Protein AF-X1PAV3-F1 (afdb_monomer_lite)

pLDDT: mean 89.76, std 9.48, range [51.94, 97.5]

Radius of gyration: 17.13 Å; chains: 1; bounding box: 39×38×46 Å

Structure (mmCIF, N/CA/C/O backbone):
data_AF-X1PAV3-F1
#
_entry.id   AF-X1PAV3-F1
#
loop_
_atom_site.group_PDB
_atom_site.id
_atom_site.type_symbol
_atom_site.label_atom_id
_atom_site.label_alt_id
_atom_site.l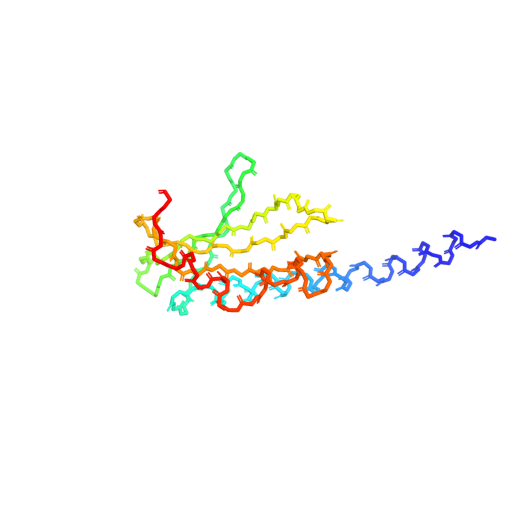abel_comp_id
_atom_site.label_asym_id
_atom_site.label_entity_id
_atom_site.label_seq_id
_atom_site.pdbx_PDB_ins_code
_atom_site.Cartn_x
_atom_site.Cartn_y
_atom_site.Cartn_z
_atom_site.occupancy
_atom_site.B_iso_or_equiv
_atom_site.auth_seq_id
_atom_site.auth_comp_id
_atom_site.auth_asym_id
_atom_site.auth_atom_id
_atom_site.pdbx_PDB_model_num
ATOM 1 N N . ASN A 1 1 ? 21.881 19.653 -29.473 1.00 51.94 1 ASN A N 1
ATOM 2 C CA . ASN A 1 1 ? 21.171 19.944 -28.206 1.00 51.94 1 ASN A CA 1
ATOM 3 C C . ASN A 1 1 ? 20.071 18.918 -27.928 1.00 51.94 1 ASN A C 1
ATOM 5 O O . ASN A 1 1 ? 18.903 19.251 -28.045 1.00 51.94 1 ASN A O 1
ATOM 9 N N . ASN A 1 2 ? 20.418 17.686 -27.531 1.00 53.12 2 ASN A N 1
ATOM 10 C CA . ASN A 1 2 ? 19.420 16.686 -27.093 1.00 53.12 2 ASN A CA 1
ATOM 11 C C . ASN A 1 2 ? 18.927 16.926 -25.653 1.00 53.12 2 ASN A C 1
ATOM 13 O O . ASN A 1 2 ? 17.828 16.513 -25.303 1.00 53.12 2 ASN A O 1
ATOM 17 N N . PHE A 1 3 ? 19.700 17.660 -24.844 1.00 62.50 3 PHE A N 1
ATOM 18 C CA . PHE A 1 3 ? 19.340 18.015 -23.466 1.00 62.50 3 PHE A CA 1
ATOM 19 C C . PHE A 1 3 ? 18.089 18.901 -23.367 1.00 62.50 3 PHE A C 1
ATOM 21 O O . PHE A 1 3 ? 17.306 18.740 -22.441 1.00 62.50 3 PHE A O 1
ATOM 28 N N . SER A 1 4 ? 17.862 19.800 -24.332 1.00 71.81 4 SER A N 1
ATOM 29 C CA . SER A 1 4 ? 16.722 20.730 -24.294 1.00 71.81 4 SER A CA 1
ATOM 30 C C . SER A 1 4 ? 15.391 20.059 -24.637 1.00 71.81 4 SER A C 1
ATOM 32 O O . SER A 1 4 ? 14.366 20.454 -24.094 1.00 71.81 4 SER A O 1
ATOM 34 N N . LEU A 1 5 ? 15.400 19.047 -25.511 1.00 66.38 5 LEU A N 1
ATOM 35 C CA . LEU A 1 5 ? 14.202 18.271 -25.834 1.00 66.38 5 LEU A CA 1
ATOM 36 C C . LEU A 1 5 ? 13.856 17.307 -24.694 1.00 66.38 5 LEU A C 1
ATOM 38 O O . LEU A 1 5 ? 12.693 17.174 -24.335 1.00 66.38 5 LEU A O 1
ATOM 42 N N . LEU A 1 6 ? 14.875 16.684 -24.095 1.00 66.62 6 LEU A N 1
ATOM 43 C CA . LEU A 1 6 ? 14.695 15.793 -22.956 1.00 66.62 6 LEU A CA 1
ATOM 44 C C . LEU A 1 6 ? 14.154 16.550 -21.731 1.00 66.62 6 LEU A C 1
ATOM 46 O O . LEU A 1 6 ? 13.200 16.088 -21.119 1.00 66.62 6 LEU A O 1
ATOM 50 N N . ALA A 1 7 ? 14.685 17.740 -21.431 1.00 68.75 7 ALA A N 1
ATOM 51 C CA . ALA A 1 7 ? 14.180 18.592 -20.351 1.00 68.75 7 ALA A CA 1
ATOM 52 C C . ALA A 1 7 ? 12.717 19.025 -20.567 1.00 68.75 7 ALA A C 1
ATOM 54 O O . ALA A 1 7 ? 11.929 18.970 -19.633 1.00 68.75 7 ALA A O 1
ATOM 55 N N . LEU A 1 8 ? 12.331 19.383 -21.799 1.00 69.19 8 LEU A N 1
ATOM 56 C CA . LEU A 1 8 ? 10.951 19.767 -22.126 1.00 69.19 8 LEU A CA 1
ATOM 57 C C . LEU A 1 8 ? 9.970 18.587 -21.994 1.00 69.19 8 LEU A C 1
ATOM 59 O O . LEU A 1 8 ? 8.848 18.756 -21.523 1.00 69.19 8 LEU A O 1
ATOM 63 N N . ILE A 1 9 ? 10.393 17.387 -22.410 1.00 69.62 9 ILE A N 1
ATOM 64 C CA . ILE A 1 9 ? 9.606 16.159 -22.228 1.00 69.62 9 ILE A CA 1
ATOM 65 C C . ILE A 1 9 ? 9.446 15.856 -20.738 1.00 69.6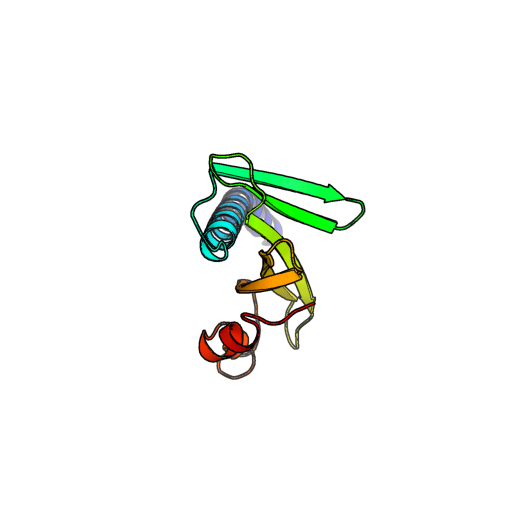2 9 ILE A C 1
ATOM 67 O O . ILE A 1 9 ? 8.339 15.525 -20.318 1.00 69.62 9 ILE A O 1
ATOM 71 N N . PHE A 1 10 ? 10.516 15.990 -19.949 1.00 64.56 10 PHE A N 1
ATOM 72 C CA . PHE A 1 10 ? 10.456 15.797 -18.503 1.00 64.56 10 PHE A CA 1
ATOM 73 C C . PHE A 1 10 ? 9.472 16.766 -17.840 1.00 64.56 10 PHE A C 1
ATOM 75 O O . PHE A 1 10 ? 8.592 16.295 -17.132 1.00 64.56 10 PHE A O 1
ATOM 82 N N . ASP A 1 11 ? 9.526 18.062 -18.150 1.00 72.75 11 ASP A N 1
ATOM 83 C CA . ASP A 1 11 ? 8.675 19.093 -17.527 1.00 72.75 11 ASP A CA 1
ATOM 84 C C . ASP A 1 11 ? 7.167 18.881 -17.804 1.00 72.75 11 ASP A C 1
ATOM 86 O O . ASP A 1 11 ? 6.308 19.132 -16.962 1.00 72.75 11 ASP A O 1
ATOM 90 N N . ILE A 1 12 ? 6.818 18.336 -18.979 1.00 73.00 12 ILE A N 1
ATOM 91 C CA . ILE A 1 12 ? 5.425 17.995 -19.329 1.00 73.00 12 ILE A CA 1
ATOM 92 C C . ILE A 1 12 ? 4.998 16.640 -18.737 1.00 73.00 12 ILE A C 1
ATOM 94 O O . ILE A 1 12 ? 3.834 16.458 -18.363 1.00 73.00 12 ILE A O 1
ATOM 98 N N . ALA A 1 13 ? 5.902 15.657 -18.699 1.00 69.56 13 ALA A N 1
ATOM 99 C CA . ALA A 1 13 ? 5.590 14.294 -18.271 1.00 69.56 13 ALA A CA 1
ATOM 100 C C . ALA A 1 13 ? 5.571 14.138 -16.744 1.00 69.56 13 ALA A C 1
ATOM 102 O O . ALA A 1 13 ? 4.749 13.385 -16.220 1.00 69.56 13 ALA A O 1
ATOM 103 N N . GLU A 1 14 ? 6.434 14.861 -16.034 1.00 77.81 14 GLU A N 1
ATOM 104 C CA . GLU A 1 14 ? 6.589 14.820 -14.580 1.00 77.81 14 GLU A CA 1
ATOM 105 C C . GLU A 1 14 ? 5.265 14.979 -13.811 1.00 77.81 14 GLU A C 1
ATOM 107 O O . GLU A 1 14 ? 4.943 14.075 -13.033 1.00 77.81 14 GLU A O 1
ATOM 112 N N . PRO A 1 15 ? 4.425 16.008 -14.050 1.00 75.12 15 PRO A N 1
ATOM 113 C CA . PRO A 1 15 ? 3.177 16.162 -13.301 1.00 75.12 15 PRO A CA 1
ATOM 114 C C . PRO A 1 15 ? 2.213 14.990 -13.516 1.00 75.12 15 PRO A C 1
ATOM 116 O O . PRO A 1 15 ? 1.501 14.593 -12.595 1.00 75.12 15 PRO A O 1
ATOM 119 N N . ARG A 1 16 ? 2.213 14.381 -14.710 1.00 75.56 16 ARG A N 1
ATOM 120 C CA . ARG A 1 16 ? 1.394 13.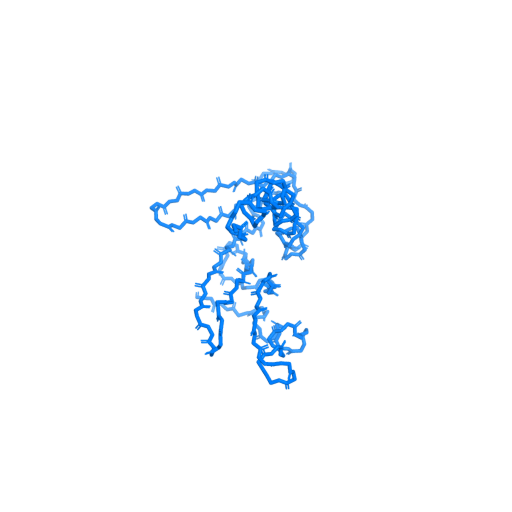192 -14.985 1.00 75.56 16 ARG A CA 1
ATOM 121 C C . ARG A 1 16 ? 1.923 11.959 -14.264 1.00 75.56 16 ARG A C 1
ATOM 123 O O . ARG A 1 16 ? 1.126 11.210 -13.713 1.00 75.56 16 ARG A O 1
ATOM 130 N N . ILE A 1 17 ? 3.238 11.752 -14.254 1.00 80.12 17 ILE A N 1
ATOM 131 C CA . ILE A 1 17 ? 3.874 10.617 -13.571 1.00 80.12 17 ILE A CA 1
ATOM 132 C C . ILE A 1 17 ? 3.635 10.702 -12.060 1.00 80.12 17 ILE A C 1
ATOM 134 O O . ILE A 1 17 ? 3.293 9.699 -11.436 1.00 80.12 17 ILE A O 1
ATOM 138 N N . ILE A 1 18 ? 3.769 11.895 -11.478 1.00 83.75 18 ILE A N 1
ATOM 139 C CA . ILE A 1 18 ? 3.522 12.130 -10.050 1.00 83.75 18 ILE A CA 1
ATOM 140 C C . ILE A 1 18 ? 2.066 11.825 -9.699 1.00 83.75 18 ILE A C 1
ATOM 142 O O . ILE A 1 18 ? 1.806 11.105 -8.736 1.00 83.75 18 ILE A O 1
ATOM 146 N N . GLU A 1 19 ? 1.119 12.318 -10.496 1.00 86.88 19 GLU A N 1
ATOM 147 C CA . GLU A 1 19 ? -0.299 12.080 -10.238 1.00 86.88 19 GLU A CA 1
ATOM 148 C C . GLU A 1 19 ? -0.677 10.601 -10.389 1.00 86.88 19 GLU A C 1
ATOM 150 O O . GLU A 1 19 ? -1.409 10.067 -9.559 1.00 86.88 19 GLU A O 1
ATOM 155 N N . GLN A 1 20 ? -0.145 9.902 -11.398 1.00 85.12 20 GLN A N 1
ATOM 156 C CA . GLN A 1 20 ? -0.361 8.457 -11.529 1.00 85.12 20 GLN A CA 1
ATOM 157 C C . GLN A 1 20 ? 0.170 7.695 -10.312 1.00 85.12 20 GLN A C 1
ATOM 159 O O . GLN A 1 20 ? -0.552 6.875 -9.752 1.00 85.12 20 GLN A O 1
ATOM 164 N N . ARG A 1 21 ? 1.380 8.023 -9.843 1.00 86.38 21 ARG A N 1
ATOM 165 C CA . ARG A 1 21 ? 1.955 7.416 -8.634 1.00 86.38 21 ARG A CA 1
ATOM 166 C C . ARG A 1 21 ? 1.105 7.673 -7.393 1.00 86.38 21 ARG A C 1
ATOM 168 O O . ARG A 1 21 ? 0.923 6.765 -6.590 1.00 86.38 21 ARG A O 1
ATOM 175 N N . ARG A 1 22 ? 0.562 8.886 -7.243 1.00 87.50 22 ARG A N 1
ATOM 176 C CA . ARG A 1 22 ? -0.351 9.230 -6.142 1.00 87.50 22 ARG A CA 1
ATOM 177 C C . ARG A 1 22 ? -1.615 8.369 -6.184 1.00 87.50 22 ARG A C 1
ATOM 179 O O . ARG A 1 22 ? -2.013 7.816 -5.166 1.00 87.50 22 ARG A O 1
ATOM 186 N N . LEU A 1 23 ? -2.220 8.226 -7.362 1.00 90.69 23 LEU A N 1
ATOM 187 C CA . LEU A 1 23 ? -3.425 7.417 -7.552 1.00 90.69 23 LEU A CA 1
ATOM 188 C C . LEU A 1 23 ? -3.171 5.925 -7.300 1.00 90.69 23 LEU A C 1
ATOM 190 O O . LEU A 1 23 ? -4.014 5.254 -6.709 1.00 90.69 23 LEU A O 1
ATOM 194 N N . GLU A 1 24 ? -2.031 5.395 -7.745 1.00 91.00 24 GLU A N 1
ATOM 195 C CA . GLU A 1 24 ? -1.628 4.011 -7.470 1.00 91.00 24 GLU A CA 1
ATOM 196 C C . GLU A 1 24 ? -1.402 3.771 -5.978 1.00 91.00 24 GLU A C 1
ATOM 198 O O . GLU A 1 24 ? -1.862 2.761 -5.447 1.00 91.00 24 GLU A O 1
ATOM 203 N N . GLU A 1 25 ? -0.754 4.714 -5.293 1.00 91.12 25 GLU A N 1
ATOM 204 C CA . GLU A 1 25 ? -0.545 4.660 -3.849 1.00 91.12 25 GLU A CA 1
ATOM 205 C C . GLU A 1 25 ? -1.877 4.646 -3.087 1.00 91.12 25 GLU A C 1
ATOM 207 O O . GLU A 1 25 ? -2.104 3.766 -2.260 1.00 91.12 25 GLU A O 1
ATOM 212 N N . GLU A 1 26 ? -2.797 5.557 -3.411 1.00 91.50 26 GLU A N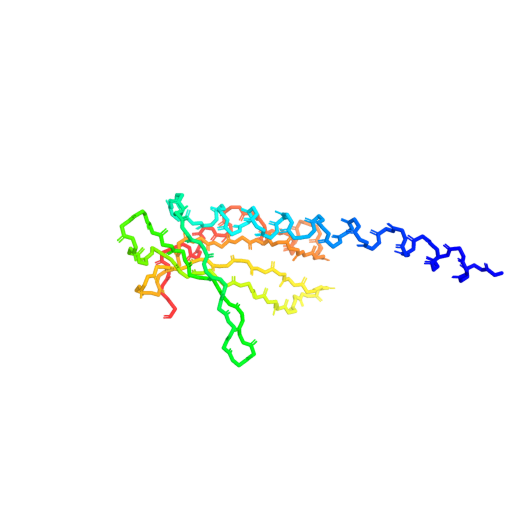 1
ATOM 213 C CA . GLU A 1 26 ? -4.120 5.618 -2.778 1.00 91.50 26 GLU A CA 1
ATOM 214 C C . GLU A 1 26 ? -4.939 4.348 -3.007 1.00 91.50 26 GLU A C 1
ATOM 216 O O . GLU A 1 26 ? -5.554 3.830 -2.072 1.00 91.50 26 GLU A O 1
ATOM 221 N N . ARG A 1 27 ? -4.913 3.804 -4.229 1.00 92.62 27 ARG A N 1
ATOM 222 C CA . ARG A 1 27 ? -5.568 2.526 -4.539 1.00 92.62 27 ARG A CA 1
ATOM 223 C C . ARG A 1 27 ? -4.955 1.381 -3.747 1.00 92.62 27 ARG A C 1
ATOM 225 O O . ARG A 1 27 ? -5.686 0.594 -3.159 1.00 92.62 27 ARG A O 1
ATOM 232 N N . ALA A 1 28 ? -3.628 1.300 -3.693 1.00 93.62 28 ALA A N 1
ATOM 233 C CA . ALA A 1 28 ? -2.953 0.245 -2.954 1.00 93.62 28 ALA A CA 1
ATOM 234 C C . ALA A 1 28 ? -3.262 0.306 -1.457 1.00 93.62 28 ALA A C 1
ATOM 236 O O . ALA A 1 28 ? -3.516 -0.739 -0.870 1.00 93.62 28 ALA A O 1
ATOM 237 N N . ILE A 1 29 ? -3.302 1.505 -0.860 1.00 94.12 29 ILE A N 1
ATOM 238 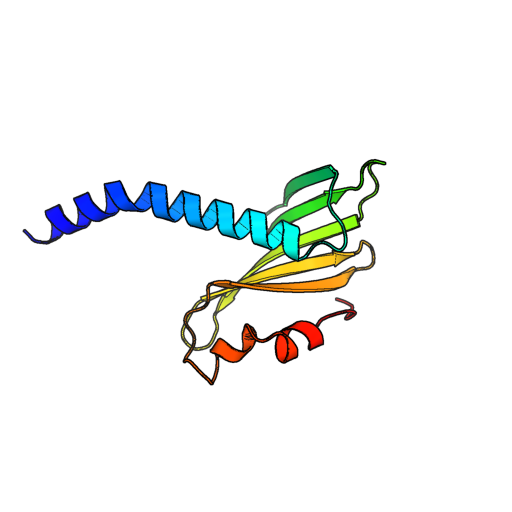C CA . ILE A 1 29 ? -3.727 1.684 0.534 1.00 94.12 29 ILE A CA 1
ATOM 239 C C . ILE A 1 29 ? -5.145 1.137 0.726 1.00 94.12 29 ILE A C 1
ATOM 241 O O . ILE A 1 29 ? -5.381 0.418 1.687 1.00 94.12 29 ILE A O 1
ATOM 245 N N . GLN A 1 30 ? -6.084 1.434 -0.175 1.00 92.94 30 GLN A N 1
ATOM 246 C CA . GLN A 1 30 ? -7.455 0.926 -0.059 1.00 92.94 30 GLN A CA 1
ATOM 247 C C . GLN A 1 30 ? -7.545 -0.598 -0.207 1.00 92.94 30 GLN A C 1
ATOM 249 O O . GLN A 1 30 ? -8.320 -1.229 0.505 1.00 92.94 30 GLN A O 1
ATOM 254 N N . GLU A 1 31 ? -6.753 -1.193 -1.099 1.00 93.31 31 GLU A N 1
ATOM 255 C CA . GLU A 1 31 ? -6.775 -2.636 -1.366 1.00 93.31 31 GLU A CA 1
ATOM 256 C C . GLU A 1 31 ? -6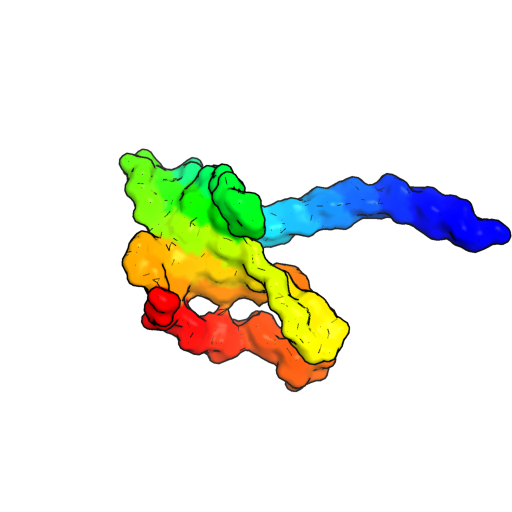.206 -3.487 -0.226 1.00 93.31 31 GLU A C 1
ATOM 258 O O . GLU A 1 31 ? -6.648 -4.618 -0.035 1.00 93.31 31 GLU A O 1
ATOM 263 N N . VAL A 1 32 ? -5.227 -2.973 0.525 1.00 95.06 32 VAL A N 1
ATOM 264 C CA . VAL A 1 32 ? -4.632 -3.725 1.643 1.00 95.06 32 VAL A CA 1
ATOM 265 C C . VAL A 1 32 ? -5.500 -3.692 2.906 1.00 95.06 32 VAL A C 1
ATOM 267 O O . VAL A 1 32 ? -5.302 -4.489 3.819 1.00 95.06 32 VAL A O 1
ATOM 270 N N . LEU A 1 33 ? -6.478 -2.788 2.983 1.00 94.50 33 LEU A N 1
ATOM 271 C CA . LEU A 1 33 ? -7.321 -2.655 4.165 1.00 94.50 33 LEU A CA 1
ATOM 272 C C . LEU A 1 33 ? -8.337 -3.802 4.279 1.00 94.50 33 LEU A C 1
ATOM 274 O O . LEU A 1 33 ? -8.884 -4.265 3.280 1.00 94.50 33 LEU A O 1
ATOM 278 N N . PRO A 1 34 ? -8.659 -4.240 5.511 1.00 90.25 34 PRO A N 1
ATOM 279 C CA . PRO A 1 34 ? -9.574 -5.362 5.733 1.00 90.25 34 PRO A CA 1
ATOM 280 C C . PRO A 1 34 ? -11.035 -5.012 5.404 1.00 90.25 34 PRO A C 1
ATOM 282 O O . PRO A 1 34 ? -11.865 -5.897 5.205 1.00 90.25 34 PRO A O 1
ATOM 285 N N . GLN A 1 35 ? -11.358 -3.720 5.383 1.00 91.19 35 GLN A N 1
ATOM 286 C CA . GLN A 1 35 ? -12.677 -3.173 5.092 1.00 91.19 35 GLN A CA 1
ATOM 287 C C . GLN A 1 35 ? -12.539 -1.742 4.567 1.00 91.19 35 GLN A C 1
ATOM 289 O O . GLN A 1 35 ? -11.504 -1.102 4.759 1.00 91.19 35 GLN A O 1
ATOM 294 N N . VAL A 1 36 ? -13.605 -1.226 3.953 1.00 91.06 36 VAL A N 1
ATOM 295 C CA . VAL A 1 36 ? -13.657 0.165 3.487 1.00 91.06 36 VAL A CA 1
ATOM 296 C C . VAL A 1 36 ? -13.545 1.108 4.696 1.00 91.06 36 VAL A C 1
ATOM 298 O O . VAL A 1 36 ? -14.390 1.029 5.595 1.00 91.06 36 VAL A O 1
ATOM 301 N N . PRO A 1 37 ? -12.516 1.972 4.758 1.00 91.69 37 PRO A N 1
ATOM 302 C CA . PRO A 1 37 ? -12.388 2.952 5.826 1.00 91.69 37 PRO A CA 1
ATOM 303 C C . PRO A 1 37 ? -13.343 4.126 5.595 1.00 91.69 37 PRO A C 1
ATOM 305 O O . PRO A 1 37 ? -13.589 4.520 4.458 1.00 91.69 37 PRO A O 1
ATOM 308 N N . GLU A 1 38 ? -13.817 4.728 6.682 1.00 93.12 38 GLU A N 1
ATOM 309 C CA . GLU A 1 38 ? -14.496 6.030 6.626 1.00 93.12 38 GLU A CA 1
ATOM 310 C C . GLU A 1 38 ? -13.465 7.163 6.551 1.00 93.12 38 GLU A C 1
ATOM 312 O O . GLU A 1 38 ? -13.659 8.167 5.870 1.00 93.12 38 GLU A O 1
ATOM 317 N N . ALA A 1 39 ? -12.334 6.988 7.240 1.00 92.44 39 ALA A N 1
ATOM 318 C CA . ALA A 1 39 ? -11.260 7.965 7.285 1.00 92.44 39 ALA A CA 1
ATOM 319 C C . ALA A 1 39 ? -9.892 7.288 7.188 1.00 92.44 39 ALA A C 1
ATOM 321 O O . ALA A 1 39 ? -9.640 6.261 7.824 1.00 92.44 39 ALA A O 1
ATOM 322 N N . ILE A 1 40 ? -8.998 7.910 6.419 1.00 94.38 40 ILE A N 1
ATOM 323 C CA . ILE A 1 40 ? -7.578 7.571 6.353 1.00 94.38 40 ILE A CA 1
ATOM 324 C C . ILE A 1 40 ? -6.797 8.822 6.749 1.00 94.38 40 ILE A C 1
ATOM 326 O O . ILE A 1 40 ? -6.857 9.847 6.074 1.00 94.38 40 ILE A O 1
ATOM 330 N N . GLU A 1 41 ? -6.065 8.739 7.852 1.00 94.25 41 GLU A N 1
ATOM 331 C CA . GLU A 1 41 ? -5.239 9.828 8.367 1.00 94.25 41 GLU A CA 1
ATOM 332 C C . GLU A 1 41 ? -3.772 9.529 8.079 1.00 94.25 41 GLU A C 1
ATOM 334 O O . GLU A 1 41 ? -3.235 8.534 8.565 1.00 94.25 41 GLU A O 1
ATOM 339 N N . LYS A 1 42 ? -3.112 10.397 7.309 1.00 94.19 42 LYS A N 1
ATOM 340 C CA . LYS A 1 42 ? -1.660 10.345 7.125 1.00 94.19 42 LYS A CA 1
ATOM 341 C C . LYS A 1 42 ? -0.970 10.904 8.365 1.00 94.19 42 LYS A C 1
ATOM 343 O O . LYS A 1 42 ? -1.259 12.023 8.783 1.00 94.19 42 LYS A O 1
ATOM 348 N N . ILE A 1 43 ? -0.038 10.141 8.913 1.00 93.75 43 ILE A N 1
ATOM 349 C CA . ILE A 1 43 ? 0.790 10.509 10.056 1.00 93.75 43 ILE A CA 1
ATOM 350 C C . ILE A 1 43 ? 2.245 10.498 9.616 1.00 93.75 43 ILE A C 1
ATOM 352 O O . ILE A 1 43 ? 2.693 9.607 8.894 1.00 93.75 43 ILE A O 1
ATOM 356 N N . GLN A 1 44 ? 2.968 11.521 10.048 1.00 90.81 44 GLN A N 1
ATOM 357 C CA . GLN A 1 44 ? 4.398 11.640 9.854 1.00 90.81 44 GLN A CA 1
ATOM 358 C C . GLN A 1 44 ? 5.032 11.839 11.227 1.00 90.81 44 GLN A C 1
ATOM 360 O O . GLN A 1 44 ? 4.815 12.869 11.866 1.00 90.81 44 GLN A O 1
ATOM 365 N N . GLU A 1 45 ? 5.775 10.835 11.675 1.00 87.94 45 GLU A N 1
ATOM 366 C CA . GLU A 1 45 ? 6.531 10.856 12.923 1.00 87.94 45 GLU A CA 1
ATOM 367 C C . GLU A 1 45 ? 8.000 10.615 12.589 1.00 87.94 45 GLU A C 1
ATOM 369 O O . GLU A 1 45 ? 8.344 9.587 12.010 1.00 87.94 45 GLU A O 1
ATOM 374 N N . GLU A 1 46 ? 8.852 11.585 12.928 1.00 86.75 46 GLU A N 1
ATOM 375 C CA . GLU A 1 46 ? 10.279 11.572 12.585 1.00 86.75 46 GLU A CA 1
ATOM 376 C C . GLU A 1 46 ? 10.492 11.307 11.079 1.00 86.75 46 GLU A C 1
ATOM 378 O O . GLU A 1 46 ? 10.046 12.099 10.242 1.00 86.75 46 GLU A O 1
ATOM 383 N N . ASP A 1 47 ? 11.125 10.181 10.749 1.00 82.38 47 ASP A N 1
ATOM 384 C CA . ASP A 1 47 ? 11.423 9.735 9.387 1.00 82.38 47 ASP A CA 1
ATOM 385 C C . ASP A 1 47 ? 10.424 8.683 8.862 1.00 82.38 47 ASP A C 1
ATOM 387 O O . ASP A 1 47 ? 10.609 8.128 7.776 1.00 82.38 47 ASP A O 1
ATOM 391 N N . ILE A 1 48 ? 9.352 8.394 9.609 1.00 82.69 48 ILE A N 1
ATOM 392 C CA . ILE A 1 48 ? 8.346 7.388 9.255 1.00 82.69 48 ILE A CA 1
ATOM 393 C C . ILE A 1 48 ? 7.039 8.070 8.853 1.00 82.69 48 ILE A C 1
ATOM 395 O O . ILE A 1 48 ? 6.438 8.846 9.596 1.00 82.69 48 ILE A O 1
ATOM 399 N N . VAL A 1 49 ? 6.558 7.718 7.662 1.00 89.12 49 VAL A N 1
ATOM 400 C CA . VAL A 1 49 ? 5.236 8.100 7.167 1.00 89.12 49 VAL A CA 1
ATOM 401 C C . VAL A 1 49 ? 4.356 6.859 7.124 1.00 89.12 49 VAL A C 1
ATOM 403 O O . VAL A 1 49 ? 4.698 5.865 6.481 1.00 89.12 49 VAL A O 1
ATOM 406 N N . PHE A 1 50 ? 3.208 6.922 7.786 1.00 93.69 50 PHE A N 1
ATOM 407 C CA . PHE A 1 50 ? 2.232 5.840 7.807 1.00 93.69 50 PHE A CA 1
ATOM 408 C C . PHE A 1 50 ? 0.811 6.397 7.844 1.00 93.69 50 PHE A C 1
ATOM 410 O O . PHE A 1 50 ? 0.594 7.591 8.040 1.00 93.69 50 PHE A O 1
ATOM 417 N N . TYR A 1 51 ? -0.173 5.536 7.636 1.00 95.88 51 TYR A N 1
ATOM 418 C CA . TYR A 1 51 ? -1.577 5.913 7.595 1.00 95.88 51 TYR A CA 1
ATOM 419 C C . TYR A 1 51 ? -2.357 5.148 8.664 1.00 95.88 51 TYR A C 1
ATOM 421 O O . TYR A 1 51 ? -2.134 3.956 8.865 1.00 95.88 51 TYR A O 1
ATOM 429 N N . LYS A 1 52 ? -3.289 5.820 9.341 1.00 96.38 52 LYS A N 1
ATOM 430 C CA . LYS A 1 52 ? -4.285 5.192 10.217 1.00 96.38 52 LYS A CA 1
ATOM 431 C C . LYS A 1 52 ? -5.613 5.121 9.481 1.00 96.38 52 LYS A C 1
ATOM 433 O O . LYS A 1 52 ? -6.143 6.153 9.077 1.00 96.38 52 LYS A O 1
ATOM 438 N N . ALA A 1 53 ? -6.164 3.924 9.347 1.00 96.44 53 ALA A N 1
ATOM 439 C CA . ALA A 1 53 ? -7.493 3.704 8.800 1.00 96.44 53 ALA A CA 1
ATOM 440 C C . ALA A 1 53 ? -8.500 3.522 9.941 1.00 96.44 53 ALA A C 1
ATOM 442 O O . ALA A 1 53 ? -8.259 2.736 10.862 1.00 96.44 53 ALA A O 1
ATOM 443 N N . LYS A 1 54 ? -9.626 4.238 9.882 1.00 95.69 54 LYS A N 1
ATOM 444 C CA . LYS A 1 54 ? -10.708 4.166 10.875 1.00 95.69 54 LYS A CA 1
ATOM 445 C C . LYS A 1 54 ? -12.037 3.776 10.234 1.00 95.69 54 LYS A C 1
ATOM 447 O O . LYS A 1 54 ? -12.306 4.122 9.083 1.00 95.69 54 LYS A O 1
ATOM 452 N N . ASP A 1 55 ? -12.869 3.064 10.990 1.00 94.00 55 ASP A N 1
ATOM 453 C CA . ASP A 1 55 ? -14.250 2.763 10.606 1.00 94.00 55 ASP A CA 1
ATOM 454 C C . ASP A 1 55 ? -15.191 3.967 10.827 1.00 94.00 55 ASP A C 1
ATOM 456 O O . ASP A 1 55 ? -14.806 4.994 11.390 1.00 94.00 55 ASP A O 1
ATOM 460 N N . ALA A 1 56 ? -16.459 3.821 10.431 1.00 91.00 56 ALA A N 1
ATOM 461 C CA . ALA A 1 56 ? -17.488 4.850 10.612 1.00 91.00 56 ALA A CA 1
ATOM 462 C C . ALA A 1 56 ? -17.800 5.187 12.086 1.00 91.00 56 ALA A C 1
ATOM 464 O O . ALA A 1 56 ? -18.447 6.191 12.371 1.00 91.00 56 ALA A O 1
ATOM 465 N N . LYS A 1 57 ? -17.364 4.351 13.036 1.00 92.06 57 LYS A N 1
ATOM 466 C CA . LYS A 1 57 ? -17.503 4.584 14.480 1.00 92.06 57 LYS A CA 1
ATOM 467 C C . LYS A 1 57 ? -16.264 5.267 15.072 1.00 92.06 57 LYS A C 1
ATOM 469 O O . LYS A 1 57 ? -16.265 5.578 16.260 1.00 92.06 57 LYS A O 1
ATOM 474 N N . GLY A 1 58 ? -15.228 5.505 14.267 1.00 91.38 58 GLY A N 1
ATOM 475 C CA . GLY A 1 58 ? -13.955 6.077 14.694 1.00 91.38 58 GLY A CA 1
ATOM 476 C C . GLY A 1 58 ? -12.980 5.064 15.298 1.00 91.38 58 GLY A C 1
ATOM 477 O O . GLY A 1 58 ? -11.937 5.474 15.809 1.00 91.38 58 GLY A O 1
ATOM 478 N N . ASN A 1 59 ? -13.276 3.761 15.239 1.00 93.69 59 ASN A N 1
ATOM 479 C CA . ASN A 1 59 ? -12.354 2.733 15.710 1.00 93.69 59 ASN A CA 1
ATOM 480 C C . ASN A 1 59 ? -11.211 2.575 14.716 1.00 93.69 59 ASN A C 1
ATOM 482 O O . ASN A 1 59 ? -11.431 2.514 13.505 1.00 93.69 59 ASN A O 1
ATOM 486 N N . LEU A 1 60 ? -9.991 2.465 15.233 1.00 95.81 60 LEU A N 1
ATOM 487 C CA . LEU A 1 60 ? -8.829 2.128 14.427 1.00 95.81 60 LEU A CA 1
ATOM 488 C C . LEU A 1 60 ? -8.960 0.686 13.924 1.00 95.81 60 LEU A C 1
ATOM 490 O O . LEU A 1 60 ? -9.033 -0.239 14.728 1.00 95.81 60 LEU A O 1
ATOM 494 N N . ILE A 1 61 ? -8.964 0.511 12.604 1.00 96.19 61 ILE A N 1
ATOM 495 C CA . ILE A 1 61 ? -9.068 -0.808 11.963 1.00 96.19 61 ILE A CA 1
ATOM 496 C C . ILE A 1 61 ? -7.725 -1.310 11.440 1.00 96.19 61 ILE A C 1
ATOM 498 O O . ILE A 1 61 ? -7.507 -2.517 11.397 1.00 96.19 61 ILE A O 1
ATOM 502 N N . ALA A 1 62 ? -6.829 -0.404 11.040 1.00 96.94 62 ALA A N 1
ATOM 503 C CA . ALA A 1 62 ? -5.511 -0.772 10.549 1.00 96.94 62 ALA A CA 1
ATOM 504 C C . ALA A 1 62 ? -4.528 0.403 10.548 1.00 96.94 62 ALA A C 1
ATOM 506 O O . ALA A 1 62 ? -4.911 1.572 10.429 1.00 96.94 62 ALA A O 1
ATOM 507 N N . TYR A 1 63 ? -3.250 0.055 10.590 1.00 96.75 63 TYR A N 1
ATOM 508 C CA . TYR A 1 63 ? -2.137 0.898 10.183 1.00 96.75 63 TYR A CA 1
ATOM 509 C C . TYR A 1 63 ? -1.665 0.479 8.795 1.00 96.75 63 TYR A C 1
ATOM 511 O O . TYR A 1 63 ? -1.601 -0.715 8.517 1.00 96.75 63 TYR A O 1
ATOM 519 N N . VAL A 1 64 ? -1.297 1.435 7.943 1.00 97.12 64 VAL A N 1
ATOM 520 C CA . VAL A 1 64 ? -0.711 1.172 6.623 1.00 97.12 64 VAL A CA 1
ATOM 521 C C . VAL A 1 64 ? 0.635 1.867 6.508 1.00 97.12 64 VAL A C 1
ATOM 523 O O . VAL A 1 64 ? 0.735 3.080 6.670 1.00 97.12 64 VAL A O 1
ATOM 526 N N . PHE A 1 65 ? 1.667 1.095 6.201 1.00 95.31 65 PHE A N 1
ATOM 527 C CA . PHE A 1 65 ? 3.032 1.562 6.020 1.00 95.31 65 PHE A CA 1
ATOM 528 C C . PHE A 1 65 ? 3.414 1.464 4.557 1.00 95.31 65 PHE A C 1
ATOM 530 O O . PHE A 1 65 ? 3.120 0.469 3.895 1.00 95.31 65 PHE A O 1
ATOM 537 N N . ILE A 1 66 ? 4.110 2.488 4.077 1.00 92.94 66 ILE A N 1
ATOM 538 C CA . ILE A 1 66 ? 4.735 2.472 2.761 1.00 92.94 66 ILE A CA 1
ATOM 539 C C . ILE A 1 66 ? 6.228 2.484 2.991 1.00 92.94 66 ILE A C 1
ATOM 541 O O . ILE A 1 66 ? 6.781 3.454 3.505 1.00 92.94 66 ILE A O 1
ATOM 545 N N . THR A 1 67 ? 6.872 1.385 2.634 1.00 91.12 67 THR A N 1
ATOM 546 C CA . THR A 1 67 ? 8.294 1.188 2.871 1.00 91.12 67 THR A CA 1
ATOM 547 C C . THR A 1 67 ? 9.021 0.988 1.556 1.00 91.12 67 THR A C 1
ATOM 549 O O . THR A 1 67 ? 8.432 0.695 0.511 1.00 91.12 67 THR A O 1
ATOM 552 N N . LYS A 1 68 ? 10.330 1.206 1.604 1.00 92.69 68 LYS A N 1
ATOM 553 C CA . LYS A 1 68 ? 11.223 1.057 0.469 1.00 92.69 68 LYS A CA 1
ATOM 554 C C . LYS A 1 68 ? 12.453 0.291 0.932 1.00 92.69 68 LYS A C 1
ATOM 556 O O . LYS A 1 68 ? 13.083 0.690 1.908 1.00 92.69 68 LYS A O 1
ATOM 561 N N . GLY A 1 69 ? 12.782 -0.791 0.239 1.00 93.19 69 GLY A N 1
ATOM 562 C CA . GLY A 1 69 ? 13.986 -1.581 0.487 1.00 93.19 69 GLY A CA 1
ATOM 563 C C . GLY A 1 69 ? 14.707 -1.876 -0.819 1.00 93.19 69 GLY A C 1
ATOM 564 O O . GLY A 1 69 ? 14.058 -2.106 -1.837 1.00 93.19 69 GLY A O 1
ATOM 565 N N . TYR A 1 70 ? 16.040 -1.865 -0.802 1.00 93.69 70 TYR A N 1
ATOM 566 C CA . TYR A 1 70 ? 16.824 -2.217 -1.983 1.00 93.69 70 TYR A CA 1
ATOM 567 C C . TYR A 1 70 ? 16.804 -3.739 -2.185 1.00 93.69 70 TYR A C 1
ATOM 569 O O . TYR A 1 70 ? 17.211 -4.493 -1.297 1.00 93.69 70 TYR A O 1
ATOM 577 N N . GLY A 1 71 ? 16.283 -4.175 -3.332 1.00 91.88 71 GLY A N 1
ATOM 578 C CA . GLY A 1 71 ? 16.300 -5.554 -3.810 1.00 91.88 71 GLY A CA 1
ATOM 579 C C . GLY A 1 71 ? 17.639 -5.912 -4.454 1.00 91.88 71 GLY A C 1
ATOM 580 O O . GLY A 1 71 ? 18.683 -5.371 -4.094 1.00 91.88 71 GLY A O 1
ATOM 581 N N . TYR A 1 72 ? 17.639 -6.840 -5.414 1.00 92.31 72 TYR A N 1
ATOM 582 C CA . TYR A 1 72 ? 18.880 -7.210 -6.096 1.00 92.31 72 TYR A CA 1
ATOM 583 C C . TYR A 1 72 ? 19.241 -6.207 -7.198 1.00 92.31 72 TYR A C 1
ATOM 585 O O . TYR A 1 72 ? 20.402 -5.820 -7.335 1.00 92.31 72 TYR A O 1
ATOM 593 N N . SER A 1 73 ? 18.258 -5.786 -7.996 1.00 91.50 73 SER A N 1
ATOM 594 C CA . SER A 1 73 ? 18.464 -4.908 -9.157 1.00 91.50 73 SER A CA 1
ATOM 595 C C . SER A 1 73 ? 17.852 -3.521 -8.999 1.00 91.50 73 SER A C 1
ATOM 597 O O . SER A 1 73 ? 18.174 -2.625 -9.778 1.00 91.50 73 SER A O 1
ATOM 599 N N . SER A 1 74 ? 16.954 -3.341 -8.035 1.00 93.94 74 SER A N 1
ATOM 600 C CA . SER A 1 74 ? 16.142 -2.138 -7.920 1.00 93.94 74 SER A CA 1
ATOM 601 C C . SER A 1 74 ? 15.637 -1.911 -6.504 1.00 93.94 74 SER A C 1
ATOM 603 O O . SER A 1 74 ? 15.652 -2.801 -5.658 1.00 93.94 74 SER A O 1
ATOM 605 N N . ASP A 1 75 ? 15.130 -0.711 -6.260 1.00 95.69 75 ASP A N 1
ATOM 606 C CA . ASP A 1 75 ? 14.310 -0.465 -5.089 1.00 95.69 75 ASP A CA 1
ATOM 607 C C . ASP A 1 75 ? 12.940 -1.140 -5.223 1.00 95.69 75 ASP A C 1
ATOM 609 O O . ASP A 1 75 ? 12.271 -1.017 -6.250 1.00 95.69 75 ASP A O 1
ATOM 613 N N . ILE A 1 76 ? 12.498 -1.783 -4.147 1.00 95.62 76 ILE A N 1
ATOM 614 C CA . ILE A 1 76 ? 11.169 -2.371 -4.016 1.00 95.62 76 ILE A CA 1
ATOM 615 C C . ILE A 1 76 ? 10.365 -1.478 -3.075 1.00 95.62 76 ILE A C 1
ATOM 617 O O . ILE A 1 76 ? 10.727 -1.301 -1.907 1.00 95.62 76 ILE A O 1
ATOM 621 N N . ARG A 1 77 ? 9.276 -0.897 -3.586 1.00 94.69 77 ARG A N 1
ATOM 622 C CA . ARG A 1 77 ? 8.301 -0.159 -2.776 1.00 94.69 77 ARG A CA 1
ATOM 623 C C . ARG A 1 77 ? 7.162 -1.084 -2.386 1.00 94.69 77 ARG A C 1
ATOM 625 O O . ARG A 1 77 ? 6.506 -1.659 -3.254 1.00 94.69 77 ARG A O 1
ATOM 632 N N . THR A 1 78 ? 6.891 -1.158 -1.092 1.00 95.25 78 THR A N 1
ATOM 633 C CA . THR A 1 78 ? 5.925 -2.093 -0.517 1.00 95.25 78 THR A CA 1
ATOM 634 C C . THR A 1 78 ? 4.920 -1.346 0.343 1.00 95.25 78 THR A C 1
ATOM 636 O O . THR A 1 78 ? 5.280 -0.441 1.093 1.00 95.25 78 THR A O 1
ATOM 639 N N . VAL A 1 79 ? 3.658 -1.746 0.246 1.00 96.00 79 VAL A N 1
ATOM 640 C CA . VAL A 1 79 ? 2.572 -1.324 1.129 1.00 96.00 79 VAL A CA 1
ATOM 641 C C . VAL A 1 79 ? 2.251 -2.491 2.047 1.00 96.00 79 VAL A C 1
ATOM 643 O O . VAL A 1 79 ? 2.002 -3.600 1.578 1.00 96.00 79 VAL A O 1
ATOM 646 N N . VAL A 1 80 ? 2.257 -2.244 3.351 1.00 96.44 80 VAL A N 1
ATOM 647 C CA . VAL A 1 80 ? 1.926 -3.241 4.372 1.00 96.44 80 VAL A CA 1
ATOM 648 C C . VAL A 1 80 ? 0.833 -2.680 5.256 1.00 96.44 80 VAL A C 1
ATOM 650 O O . VAL A 1 80 ? 0.993 -1.593 5.807 1.00 96.44 80 VAL A O 1
ATOM 653 N N . SER A 1 81 ? -0.254 -3.422 5.430 1.00 97.25 81 SER A N 1
ATOM 654 C CA . SER A 1 81 ? -1.286 -3.096 6.412 1.00 97.25 81 SER A CA 1
ATOM 655 C C . SER A 1 81 ? -1.255 -4.068 7.582 1.00 97.25 81 SER A C 1
ATOM 657 O O . SER A 1 81 ? -1.151 -5.278 7.369 1.00 97.25 81 SER A O 1
ATOM 659 N N . MET A 1 82 ? -1.431 -3.557 8.794 1.00 97.06 82 MET A N 1
ATOM 660 C CA . MET A 1 82 ? -1.511 -4.353 10.017 1.00 97.06 82 MET A CA 1
ATOM 661 C C . MET A 1 82 ? -2.679 -3.914 10.898 1.00 97.06 82 MET A C 1
ATOM 663 O O . MET A 1 82 ? -3.075 -2.749 10.857 1.00 97.06 82 MET A O 1
ATOM 667 N N . ASN A 1 83 ? -3.222 -4.832 11.695 1.00 95.94 83 ASN A N 1
ATOM 668 C CA . ASN A 1 83 ? -4.230 -4.504 12.705 1.00 95.94 83 ASN A CA 1
ATOM 669 C C . ASN A 1 83 ? -3.584 -3.811 13.931 1.00 95.94 83 ASN A C 1
ATOM 671 O O . ASN A 1 83 ? -2.353 -3.708 14.014 1.00 95.94 83 ASN A O 1
ATOM 675 N N . PRO A 1 84 ? -4.384 -3.291 14.882 1.00 94.88 84 PRO A N 1
ATOM 676 C CA . PRO A 1 84 ? -3.862 -2.685 16.109 1.00 94.88 84 PRO A CA 1
ATOM 677 C C . PRO A 1 84 ? -2.989 -3.614 16.971 1.00 94.88 84 PRO A C 1
ATOM 679 O O . PRO A 1 84 ? -2.189 -3.126 17.766 1.00 94.88 84 PRO A O 1
ATOM 682 N N . GLU A 1 85 ? -3.107 -4.929 16.792 1.00 95.31 85 GLU A N 1
ATOM 683 C CA . GLU A 1 85 ? -2.351 -5.984 17.473 1.00 95.31 85 GLU A CA 1
ATOM 684 C C . GLU A 1 85 ? -1.050 -6.384 16.740 1.00 95.31 85 GLU A C 1
ATOM 686 O O . GLU A 1 85 ? -0.448 -7.413 17.058 1.00 95.31 85 GLU A O 1
ATOM 691 N N . ALA A 1 86 ? -0.605 -5.575 15.771 1.00 94.12 86 ALA A N 1
ATOM 692 C CA . ALA A 1 86 ? 0.608 -5.783 14.972 1.00 94.12 86 ALA A CA 1
ATOM 693 C C . ALA A 1 86 ? 0.616 -7.082 14.139 1.00 94.12 86 ALA A C 1
ATOM 695 O O . ALA A 1 86 ? 1.671 -7.614 13.791 1.00 94.12 86 ALA A O 1
ATOM 696 N N . GLU A 1 87 ? -0.561 -7.591 13.782 1.00 97.12 87 GLU A N 1
ATOM 697 C CA . GLU A 1 87 ? -0.733 -8.685 12.828 1.00 97.12 87 GLU A CA 1
ATOM 698 C C . GLU A 1 87 ? -0.877 -8.135 11.405 1.00 97.12 87 GLU A C 1
ATOM 700 O O . GLU A 1 87 ? -1.682 -7.236 11.144 1.00 97.12 87 GLU A O 1
ATOM 705 N N . ILE A 1 88 ? -0.126 -8.696 10.459 1.00 97.50 88 ILE A N 1
ATOM 706 C CA . ILE A 1 88 ? -0.178 -8.317 9.046 1.00 97.50 88 ILE A CA 1
ATOM 707 C C . ILE A 1 88 ? -1.496 -8.787 8.420 1.00 97.50 88 ILE A C 1
ATOM 709 O O . ILE A 1 88 ? -1.769 -9.983 8.315 1.00 97.50 88 ILE A O 1
ATOM 713 N N . ILE A 1 89 ? -2.269 -7.831 7.910 1.00 97.06 89 ILE A N 1
ATOM 714 C CA . ILE A 1 89 ? -3.522 -8.065 7.182 1.00 97.06 89 ILE A CA 1
ATOM 715 C C . ILE A 1 89 ? -3.229 -8.392 5.713 1.00 97.06 89 ILE A C 1
ATOM 717 O O . ILE A 1 89 ? -3.793 -9.338 5.156 1.00 97.06 89 ILE A O 1
ATOM 721 N N . ALA A 1 90 ? -2.349 -7.605 5.088 1.00 96.88 90 ALA A N 1
ATOM 722 C CA . ALA A 1 90 ? -2.009 -7.703 3.674 1.00 96.88 90 ALA A CA 1
ATOM 723 C C . ALA A 1 90 ? -0.681 -6.997 3.361 1.00 96.88 90 ALA A C 1
ATOM 725 O O . ALA A 1 90 ? -0.268 -6.056 4.048 1.00 96.88 90 ALA A O 1
ATOM 726 N N . VAL A 1 91 ? -0.036 -7.457 2.289 1.00 96.31 91 VAL A N 1
ATOM 727 C CA . VAL A 1 91 ? 1.180 -6.883 1.710 1.00 96.31 91 VAL A CA 1
ATOM 728 C C . VAL A 1 91 ? 0.959 -6.733 0.211 1.00 96.31 91 VAL A C 1
ATOM 730 O O . VAL A 1 91 ? 0.440 -7.646 -0.427 1.00 96.31 91 VAL A O 1
ATOM 733 N N . LYS A 1 92 ? 1.375 -5.603 -0.358 1.00 95.81 92 LYS A N 1
ATOM 734 C CA . LYS A 1 92 ? 1.334 -5.349 -1.798 1.00 95.81 92 LYS A CA 1
ATOM 735 C C . LYS A 1 92 ? 2.625 -4.684 -2.257 1.00 95.81 92 LYS A C 1
ATOM 737 O O . LYS A 1 92 ? 3.149 -3.803 -1.582 1.00 95.81 92 LYS A O 1
ATOM 742 N N . ILE A 1 93 ? 3.117 -5.072 -3.429 1.00 96.00 93 ILE A N 1
ATOM 743 C CA . ILE A 1 93 ? 4.236 -4.393 -4.090 1.00 96.00 93 ILE A CA 1
ATOM 744 C C . ILE A 1 93 ? 3.677 -3.270 -4.967 1.00 96.00 93 ILE A C 1
ATOM 746 O O . ILE A 1 93 ? 2.829 -3.519 -5.821 1.00 96.00 93 ILE A O 1
ATOM 750 N N . LEU A 1 94 ? 4.139 -2.040 -4.742 1.00 93.81 94 LEU A N 1
ATOM 751 C CA . LEU A 1 94 ? 3.793 -0.867 -5.552 1.00 93.81 94 LEU A CA 1
ATOM 752 C C . LEU A 1 94 ? 4.689 -0.739 -6.781 1.00 93.81 94 LEU A C 1
ATOM 754 O O . LEU A 1 94 ? 4.212 -0.474 -7.877 1.00 93.81 94 LEU A O 1
ATOM 758 N N . GLU A 1 95 ? 5.997 -0.890 -6.585 1.00 93.94 95 GLU A N 1
ATOM 759 C CA . GLU A 1 95 ? 7.005 -0.636 -7.613 1.00 93.94 95 GLU A CA 1
ATOM 760 C C . GLU A 1 95 ? 8.187 -1.579 -7.387 1.00 93.94 95 GLU A C 1
ATOM 762 O O . GLU A 1 95 ? 8.628 -1.766 -6.252 1.00 93.94 95 GLU A O 1
ATOM 767 N N . GLN A 1 96 ? 8.673 -2.188 -8.465 1.00 94.75 96 GLN A N 1
ATOM 768 C CA . GLN A 1 96 ? 9.865 -3.033 -8.484 1.00 94.75 96 GLN A CA 1
ATOM 769 C C . GLN A 1 96 ? 10.434 -3.075 -9.907 1.00 94.75 96 GLN A C 1
ATOM 771 O O . GLN A 1 96 ? 9.691 -2.932 -10.881 1.00 94.75 96 GLN A O 1
ATOM 776 N N . GLY A 1 97 ? 11.737 -3.303 -10.029 1.00 95.00 97 GLY A N 1
ATOM 777 C CA . GLY A 1 97 ? 12.458 -3.454 -11.295 1.00 95.00 97 GLY A CA 1
ATOM 778 C C . GLY A 1 97 ? 13.325 -4.713 -11.328 1.00 95.00 97 GLY A C 1
ATOM 779 O O . GLY A 1 97 ? 14.381 -4.717 -11.957 1.00 95.00 97 GLY A O 1
ATOM 780 N N . GLU A 1 98 ? 12.921 -5.767 -10.619 1.00 94.19 98 GLU A N 1
ATOM 781 C CA . GLU A 1 98 ? 13.664 -7.019 -10.540 1.00 94.19 98 GLU A CA 1
ATOM 782 C C . GLU A 1 98 ? 13.515 -7.863 -11.812 1.00 94.19 98 GLU A C 1
ATOM 784 O O . GLU A 1 98 ? 12.639 -7.656 -12.656 1.00 94.19 98 GLU A O 1
ATOM 789 N N . THR A 1 99 ? 14.387 -8.865 -11.945 1.00 93.88 99 THR A N 1
ATOM 790 C CA . THR A 1 99 ? 14.420 -9.729 -13.131 1.00 93.88 99 THR A CA 1
ATOM 791 C C . THR A 1 99 ? 13.106 -10.519 -13.281 1.00 93.88 99 THR A C 1
ATOM 793 O O . THR A 1 99 ? 12.728 -11.241 -12.344 1.00 93.88 99 THR A O 1
ATOM 796 N N . PRO A 1 100 ? 12.433 -10.450 -14.449 1.00 92.56 100 PRO A N 1
ATOM 797 C CA . PRO A 1 100 ? 11.207 -11.199 -14.716 1.00 92.56 100 PRO A CA 1
ATOM 798 C C . PRO A 1 100 ? 11.372 -12.708 -14.503 1.00 92.56 100 PRO A C 1
ATOM 800 O O . PRO A 1 100 ? 12.341 -13.308 -14.964 1.00 92.56 100 PRO A O 1
ATOM 803 N N . GLY A 1 101 ? 10.420 -13.325 -13.803 1.00 90.12 101 GLY A N 1
ATOM 804 C CA . GLY A 1 101 ? 10.394 -14.770 -13.536 1.00 90.12 101 GLY A CA 1
ATOM 805 C C . GLY A 1 101 ? 11.325 -15.243 -12.413 1.00 90.12 101 GLY A C 1
ATOM 806 O O . GLY A 1 101 ? 11.255 -16.407 -12.024 1.00 90.12 101 GLY A O 1
ATOM 807 N N . ILE A 1 102 ? 12.165 -14.359 -11.862 1.00 90.00 102 ILE A N 1
ATOM 808 C CA . ILE A 1 102 ? 13.023 -14.653 -10.705 1.00 90.00 102 ILE A CA 1
ATOM 809 C C . ILE A 1 102 ? 12.625 -13.755 -9.537 1.00 90.00 102 ILE A C 1
ATOM 811 O O . ILE A 1 102 ? 11.991 -14.219 -8.592 1.00 90.00 102 ILE A O 1
ATOM 815 N N . GLY A 1 103 ? 12.976 -12.470 -9.617 1.00 90.62 103 GLY A N 1
ATOM 816 C CA . GLY A 1 103 ? 12.725 -11.503 -8.550 1.00 90.62 103 GLY A CA 1
ATOM 817 C C . GLY A 1 103 ? 11.322 -10.910 -8.616 1.00 90.62 103 GLY A C 1
ATOM 818 O O . GLY A 1 103 ? 10.737 -10.638 -7.577 1.00 90.62 103 GLY A O 1
ATOM 819 N N . SER A 1 104 ? 10.722 -10.820 -9.810 1.00 93.19 104 SER A N 1
ATOM 820 C CA . SER A 1 104 ? 9.350 -10.312 -9.972 1.00 93.19 104 SER A CA 1
ATOM 821 C C . SER A 1 104 ? 8.291 -11.158 -9.255 1.00 93.19 104 SER A C 1
ATOM 823 O O . SER A 1 104 ? 7.174 -10.699 -9.061 1.00 93.19 104 SER A O 1
ATOM 825 N N . ARG A 1 105 ? 8.628 -12.386 -8.839 1.00 95.00 105 ARG A N 1
ATOM 826 C CA . ARG A 1 105 ? 7.723 -13.299 -8.126 1.00 95.00 105 ARG A CA 1
ATOM 827 C C . ARG A 1 105 ? 7.237 -12.753 -6.784 1.00 95.00 105 ARG A C 1
ATOM 829 O O . ARG A 1 105 ? 6.237 -13.222 -6.259 1.00 95.00 105 ARG A O 1
ATOM 836 N N . ILE A 1 106 ? 7.903 -11.731 -6.246 1.00 93.69 106 ILE A N 1
ATOM 837 C CA . ILE A 1 106 ? 7.446 -11.015 -5.050 1.00 93.69 106 ILE A CA 1
ATOM 838 C C . ILE A 1 106 ? 6.080 -10.339 -5.231 1.00 93.69 106 ILE A C 1
ATOM 840 O O . ILE A 1 106 ? 5.463 -9.966 -4.240 1.00 93.69 106 ILE A O 1
ATOM 844 N N . THR A 1 107 ? 5.609 -10.162 -6.470 1.00 94.19 107 THR A N 1
ATOM 845 C CA . THR A 1 107 ? 4.273 -9.627 -6.764 1.00 94.19 107 THR A CA 1
ATOM 846 C C . THR A 1 107 ? 3.202 -10.716 -6.865 1.00 94.19 107 THR A C 1
ATOM 848 O O . THR A 1 107 ? 2.045 -10.389 -7.099 1.00 94.19 107 THR A O 1
ATOM 851 N N . GLU A 1 108 ? 3.569 -11.999 -6.774 1.00 95.69 108 GLU A N 1
ATOM 852 C CA . GLU A 1 108 ? 2.633 -13.125 -6.867 1.00 95.69 108 GLU A CA 1
ATOM 853 C C . GLU A 1 108 ? 1.870 -13.299 -5.547 1.00 95.69 108 GLU A C 1
ATOM 855 O O . GLU A 1 108 ? 2.463 -13.266 -4.465 1.00 95.69 108 GLU A O 1
ATOM 860 N N . ASP A 1 109 ? 0.564 -13.563 -5.632 1.00 94.25 109 ASP A N 1
ATOM 861 C CA . ASP A 1 109 ? -0.292 -13.773 -4.457 1.00 94.25 109 ASP A CA 1
ATOM 862 C C . ASP A 1 109 ? 0.219 -14.916 -3.566 1.00 94.25 109 ASP A C 1
ATOM 864 O O . ASP A 1 109 ? 0.215 -14.797 -2.343 1.00 94.25 109 ASP A O 1
ATOM 868 N N . ASP A 1 110 ? 0.721 -16.005 -4.155 1.00 94.62 110 ASP A N 1
ATOM 869 C CA . ASP A 1 110 ? 1.288 -17.144 -3.416 1.00 94.62 110 ASP A CA 1
ATOM 870 C C . ASP A 1 110 ? 2.508 -16.757 -2.567 1.00 94.62 110 ASP A C 1
ATOM 872 O O . ASP A 1 110 ? 2.775 -17.374 -1.533 1.00 94.62 110 ASP A O 1
ATOM 876 N N . PHE A 1 111 ? 3.266 -15.744 -2.994 1.00 95.31 111 PHE A N 1
ATOM 877 C CA . PHE A 1 111 ? 4.373 -15.202 -2.216 1.00 95.31 111 PHE A CA 1
ATOM 878 C C . PHE A 1 111 ? 3.859 -14.243 -1.139 1.00 95.31 111 PHE A C 1
ATOM 880 O O . PHE A 1 111 ? 4.175 -14.403 0.039 1.00 95.31 111 PHE A O 1
ATOM 887 N N . LEU A 1 112 ? 3.022 -13.276 -1.524 1.00 95.44 112 LEU A N 1
ATOM 888 C CA . LEU A 1 112 ? 2.518 -12.228 -0.631 1.00 95.44 112 LEU A CA 1
ATOM 889 C C . LEU A 1 112 ? 1.643 -12.778 0.504 1.00 95.44 112 LEU A C 1
ATOM 891 O O . LEU A 1 112 ? 1.728 -12.319 1.645 1.00 95.44 112 LEU A O 1
ATOM 895 N N . ASN A 1 113 ? 0.853 -13.816 0.237 1.00 95.31 113 ASN A N 1
ATOM 896 C CA . ASN A 1 113 ? -0.017 -14.431 1.236 1.00 95.31 113 ASN A CA 1
ATOM 897 C C . ASN A 1 113 ? 0.748 -15.170 2.346 1.00 95.31 113 ASN A C 1
ATOM 899 O O . ASN A 1 113 ? 0.157 -15.468 3.382 1.00 95.31 113 ASN A O 1
ATOM 903 N N . GLN A 1 114 ? 2.055 -15.419 2.196 1.00 96.00 114 GLN A N 1
ATOM 904 C CA . GLN A 1 114 ? 2.880 -16.024 3.255 1.00 96.00 114 GLN A CA 1
ATOM 905 C C . GLN A 1 114 ? 3.061 -15.100 4.467 1.00 96.00 114 GLN A C 1
ATOM 907 O O . GLN A 1 114 ? 3.329 -15.577 5.574 1.00 96.00 114 GLN A O 1
ATOM 912 N N . PHE A 1 115 ? 2.910 -13.788 4.261 1.00 95.62 115 PHE A N 1
ATOM 913 C CA . PHE A 1 115 ? 3.028 -12.776 5.311 1.00 95.62 115 PHE A CA 1
ATOM 914 C C . PHE A 1 115 ? 1.714 -12.529 6.050 1.00 95.62 115 PHE A C 1
ATOM 916 O O . PHE A 1 115 ? 1.731 -11.997 7.157 1.00 95.62 115 PHE A O 1
ATOM 923 N N . LYS A 1 116 ? 0.578 -12.920 5.467 1.00 93.69 116 LYS A N 1
ATOM 924 C CA . LYS A 1 116 ? -0.735 -12.728 6.079 1.00 93.69 116 LYS A CA 1
ATOM 925 C C . LYS A 1 116 ? -0.823 -13.475 7.414 1.00 93.69 116 LYS A C 1
ATOM 927 O O . LYS A 1 116 ? -0.392 -14.624 7.520 1.00 93.69 116 LYS A O 1
ATOM 932 N N . ASN A 1 117 ? -1.391 -12.821 8.422 1.00 95.12 117 ASN A N 1
ATOM 933 C CA . ASN A 1 117 ? -1.538 -13.317 9.793 1.00 95.12 117 ASN A CA 1
ATOM 934 C C . ASN A 1 117 ? -0.204 -13.570 10.531 1.00 95.12 117 ASN A C 1
ATOM 936 O O . ASN A 1 117 ? -0.140 -14.351 11.483 1.00 95.12 117 ASN A O 1
ATOM 940 N N . LYS A 1 118 ? 0.902 -12.963 10.077 1.00 95.62 118 LYS A N 1
ATOM 941 C CA . LYS A 1 118 ? 2.159 -12.929 10.838 1.00 95.62 118 LYS A CA 1
ATOM 942 C C . LYS A 1 118 ? 2.169 -11.717 11.763 1.00 95.62 118 LYS A C 1
ATOM 944 O O . LYS A 1 118 ? 1.737 -10.642 11.362 1.00 95.62 118 LYS A O 1
ATOM 949 N N . HIS A 1 119 ? 2.696 -11.895 12.971 1.00 93.00 119 HIS A N 1
ATOM 950 C CA . HIS A 1 119 ? 2.947 -10.799 13.906 1.00 93.00 119 HIS A CA 1
ATOM 951 C C . HIS A 1 119 ? 4.351 -10.229 13.696 1.00 93.00 119 HIS A C 1
ATOM 953 O O . HIS A 1 119 ? 5.286 -10.993 13.431 1.00 93.00 119 HIS A O 1
ATOM 959 N N . ILE A 1 120 ? 4.466 -8.906 13.806 1.00 85.00 120 ILE A N 1
ATOM 960 C CA . ILE A 1 120 ? 5.731 -8.157 13.814 1.00 85.00 120 ILE A CA 1
ATOM 961 C C . ILE A 1 120 ? 6.225 -7.985 15.252 1.00 85.00 120 ILE A C 1
ATOM 963 O O . ILE A 1 120 ? 5.390 -7.662 16.126 1.00 85.00 120 ILE A O 1
#

Sequence (120 aa):
NNFSLLALIFDIAEPRIIEQRRLEEERAIQEVLPQVPEAIEKIQEEDIVFYKAKDAKGNLIAYVFITKGYGYSSDIRTVVSMNPEAEIIAVKILEQGETPGIGSRITEDDFLNQFKNKHI

Foldseek 3Di:
DVVVVVVVCCVVCVVVVVVVLVVLVVVVQCVQFPDGFPDWDWDDDDPFIKIFGAHPVRDTAWIWGWDWDQDDPGIWTKIWIDGPQQFTSWIATSDDDDDPPPVVCCRPPVNGCVRHRDHD

Secondary structure (DSSP, 8-state):
-HHHHHHHHHHHHHHHHHHHHHHHHHHHHHHHSSS--SEEEEEEETTEEEEEEE-TTS-EEEEEEEEEEE-SSSEEEEEEEE-TTSBEEEEEEEE--PPTTTTGGGGSHHHHTTSTT-B-

InterPro domains:
  IPR007329 FMN-binding [PF04205] (71-112)
  IPR010209 Ion-translocating oxidoreductase complex, subunit RnfG/RsxG [PTHR36118] (4-120)

Organism: NCBI:txid412755